Protein AF-A0A0G4MFS7-F1 (afdb_monomer_lite)

Organism: Verticillium longisporum (NCBI:txid100787)

pLDDT: mean 96.72, std 3.42, range [65.0, 98.75]

I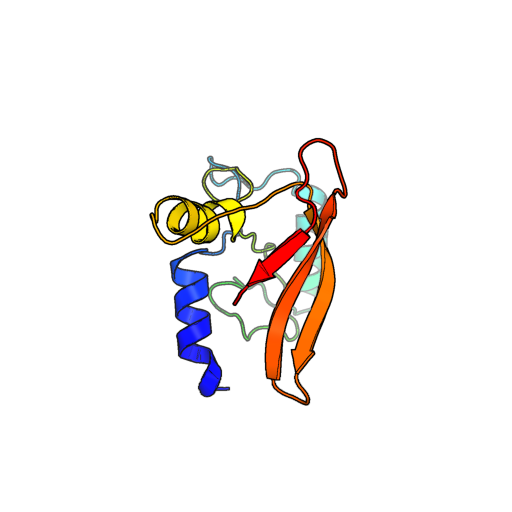nterPro domains:
  IPR000172 Glucose-methanol-choline oxidoreductase, N-terminal [PF00732] (31-114)
  IPR036188 FAD/NAD(P)-binding domain superfamily [G3DSA:3.50.50.60] (2-114)
  IPR036188 FAD/NAD(P)-binding domain superfamily [SSF51905] (31-119)
  IPR053208 GMC Oxidoreductase Cellobiose Dehydrogenase [PTHR47190] (2-125)

Foldseek 3Di:
DVVCPVVVVVQCVQQPWDLQQELVSDDPPCPVVVVVVVVLVVVVAAEDDCSVVVPPPPSYDYRDIASHDNNDRHHCVNTVVVVQVPDPPHDDFPQKDFPDFDDDPPGTFWTAIDGNDPRGDGDTGGD

Radius of gyration: 21.9 Å; chains: 1; bounding box: 48×38×53 Å

Secondary structure (DSSP, 8-state):
-GGGHHHHHHHHHHS--BS--STTS---S-HHHHHHHHHHHHTTPEE--TTT-TT--SSEE-PPPB--BTTB--STIIIIIHHHHT-TT-----SEEEEEEEEETTEEEEEEEEESSTT---EEEE-

Structure (mmCIF, N/CA/C/O backbone):
data_AF-A0A0G4MFS7-F1
#
_entry.id   AF-A0A0G4MFS7-F1
#
loop_
_atom_site.group_PDB
_atom_site.id
_atom_site.type_symbol
_atom_site.label_atom_id
_atom_site.label_alt_id
_atom_site.label_comp_id
_atom_site.label_asym_id
_atom_site.label_entity_id
_atom_site.label_seq_id
_atom_site.pdbx_PDB_ins_code
_atom_site.Cartn_x
_atom_site.Cartn_y
_atom_site.Cartn_z
_atom_site.occupancy
_atom_site.B_iso_or_equiv
_atom_site.auth_seq_id
_atom_site.auth_comp_id
_atom_site.auth_asym_id
_atom_site.auth_atom_id
_atom_site.pdbx_PDB_model_num
ATOM 1 N N . ALA A 1 1 ? 1.406 -22.321 -3.375 1.00 65.00 1 ALA A N 1
ATOM 2 C CA . ALA A 1 1 ? 1.243 -20.905 -3.793 1.00 65.00 1 ALA A CA 1
ATOM 3 C C . ALA A 1 1 ? -0.165 -20.594 -4.324 1.00 65.00 1 ALA A C 1
ATOM 5 O O . ALA A 1 1 ? -0.511 -19.423 -4.426 1.00 65.00 1 ALA A O 1
ATOM 6 N N . SER A 1 2 ? -0.993 -21.603 -4.630 1.00 87.06 2 SER A N 1
ATOM 7 C CA . SER A 1 2 ? -2.404 -21.449 -5.026 1.00 87.06 2 SER A CA 1
ATOM 8 C C . SER A 1 2 ? -3.275 -20.797 -3.952 1.00 87.06 2 SER A C 1
ATOM 10 O O . SER A 1 2 ? -4.209 -20.072 -4.282 1.00 87.06 2 SER A O 1
ATOM 12 N N . ASP A 1 3 ? -2.942 -21.005 -2.679 1.00 95.81 3 ASP A N 1
ATOM 13 C CA . ASP A 1 3 ? -3.777 -20.620 -1.533 1.00 95.81 3 ASP A CA 1
ATOM 14 C C . ASP A 1 3 ? -4.036 -19.107 -1.468 1.00 95.81 3 ASP A C 1
ATOM 16 O O . ASP A 1 3 ? -5.099 -18.658 -1.045 1.00 95.81 3 ASP A O 1
ATOM 20 N N . VAL A 1 4 ? -3.084 -18.303 -1.954 1.00 96.00 4 VAL A N 1
ATOM 21 C CA . VAL A 1 4 ? -3.156 -16.833 -1.939 1.00 96.00 4 VAL A CA 1
ATOM 22 C C . VAL A 1 4 ? -3.506 -16.219 -3.296 1.00 96.00 4 VAL A C 1
ATOM 24 O O . VAL A 1 4 ? -3.684 -15.004 -3.381 1.00 96.00 4 VAL A O 1
ATOM 27 N N . ALA A 1 5 ? -3.660 -17.021 -4.355 1.00 94.81 5 ALA A N 1
ATOM 28 C CA . ALA A 1 5 ? -3.871 -16.514 -5.714 1.00 94.81 5 ALA A CA 1
ATOM 29 C C . ALA A 1 5 ? -5.143 -15.654 -5.822 1.00 94.81 5 ALA A C 1
ATOM 31 O O . ALA A 1 5 ? -5.127 -14.555 -6.379 1.00 94.81 5 ALA A O 1
ATOM 32 N N . ALA A 1 6 ? -6.238 -16.099 -5.199 1.00 96.69 6 ALA A N 1
ATOM 33 C CA . ALA A 1 6 ? -7.484 -15.338 -5.171 1.00 96.69 6 ALA A CA 1
ATOM 34 C C . ALA A 1 6 ? -7.349 -14.014 -4.394 1.00 96.69 6 ALA A C 1
ATOM 36 O O . ALA A 1 6 ? -7.955 -13.008 -4.766 1.00 96.69 6 ALA A O 1
ATOM 37 N N . ALA A 1 7 ? -6.556 -13.990 -3.318 1.00 97.44 7 ALA A N 1
ATOM 38 C CA . ALA A 1 7 ? -6.287 -12.766 -2.564 1.00 97.44 7 ALA A CA 1
ATOM 39 C C . ALA A 1 7 ? -5.437 -11.782 -3.377 1.00 97.44 7 ALA A C 1
ATOM 41 O O . ALA A 1 7 ? -5.763 -10.596 -3.426 1.00 97.44 7 ALA A O 1
ATOM 42 N N . GLN A 1 8 ? -4.419 -12.285 -4.078 1.00 95.94 8 GLN A N 1
ATOM 43 C CA . GLN A 1 8 ? -3.581 -11.503 -4.981 1.00 95.94 8 GLN A CA 1
ATOM 44 C C . GLN A 1 8 ? -4.420 -10.817 -6.068 1.00 95.94 8 GLN A C 1
ATOM 46 O O . GLN A 1 8 ? -4.294 -9.608 -6.268 1.00 95.94 8 GLN A O 1
ATOM 51 N N . GLN A 1 9 ? -5.337 -11.552 -6.706 1.00 96.12 9 GLN A N 1
ATOM 52 C CA . GLN A 1 9 ? -6.228 -10.979 -7.717 1.00 96.12 9 GLN A CA 1
ATOM 53 C C . GLN A 1 9 ? -7.088 -9.845 -7.145 1.00 96.12 9 GLN A C 1
ATOM 55 O O . GLN A 1 9 ? -7.214 -8.791 -7.763 1.00 96.12 9 GLN A O 1
ATOM 60 N N . ARG A 1 10 ? -7.660 -10.019 -5.944 1.00 98.19 10 ARG A N 1
ATOM 61 C CA . ARG A 1 10 ? -8.476 -8.971 -5.305 1.00 98.19 10 ARG A CA 1
ATOM 62 C C . ARG A 1 10 ? -7.681 -7.696 -5.031 1.00 98.19 10 ARG A C 1
ATOM 64 O O . ARG A 1 10 ? -8.233 -6.612 -5.206 1.00 98.19 10 ARG A O 1
ATOM 71 N N . VAL A 1 11 ? -6.417 -7.813 -4.618 1.00 97.69 11 VAL A N 1
ATOM 72 C CA . VAL A 1 11 ? -5.548 -6.650 -4.380 1.00 97.69 11 VAL A CA 1
ATOM 73 C C . VAL A 1 11 ? -5.266 -5.914 -5.684 1.00 97.69 11 VAL A C 1
ATOM 75 O O . VAL A 1 11 ? -5.515 -4.713 -5.748 1.00 97.69 11 VAL A O 1
ATOM 78 N N . PHE A 1 12 ? -4.833 -6.609 -6.737 1.00 96.69 12 PHE A N 1
ATOM 79 C CA . PHE A 1 12 ? -4.495 -5.955 -8.007 1.00 96.69 12 PHE A CA 1
ATOM 80 C C . PHE A 1 12 ? -5.715 -5.457 -8.792 1.00 96.69 12 PHE A C 1
ATOM 82 O O . PHE A 1 12 ? -5.595 -4.497 -9.545 1.00 96.69 12 PHE A O 1
ATOM 89 N N . ASN A 1 13 ? -6.905 -6.016 -8.550 1.00 97.62 13 ASN A N 1
ATOM 90 C CA . ASN A 1 13 ? -8.159 -5.441 -9.046 1.00 97.62 13 ASN A CA 1
ATOM 91 C C . ASN A 1 13 ? -8.481 -4.091 -8.387 1.00 97.62 13 ASN A C 1
ATOM 93 O O . ASN A 1 13 ? -9.076 -3.221 -9.014 1.00 97.62 13 ASN A O 1
ATOM 97 N N . ARG A 1 14 ? -8.139 -3.921 -7.103 1.00 98.25 14 ARG A N 1
ATOM 98 C CA . ARG A 1 14 ? -8.385 -2.673 -6.362 1.00 98.25 14 ARG A CA 1
ATOM 99 C C . ARG A 1 14 ? -7.279 -1.650 -6.575 1.00 98.25 14 ARG A C 1
ATOM 101 O O . ARG A 1 14 ? -7.559 -0.458 -6.584 1.00 98.25 14 ARG A O 1
ATOM 108 N N . ILE A 1 15 ? -6.044 -2.121 -6.694 1.00 98.38 15 ILE A N 1
ATOM 109 C CA . ILE A 1 15 ? -4.825 -1.324 -6.791 1.00 98.38 15 ILE A CA 1
ATOM 110 C C . ILE A 1 15 ? -4.018 -1.871 -7.981 1.00 98.38 15 ILE A C 1
ATOM 112 O O . ILE A 1 15 ? -3.072 -2.639 -7.779 1.00 98.38 15 ILE A O 1
ATOM 116 N N . PRO A 1 16 ? -4.399 -1.537 -9.226 1.00 96.88 16 PRO A N 1
ATOM 117 C CA . PRO A 1 16 ? -3.598 -1.900 -10.385 1.00 96.88 16 PRO A CA 1
ATOM 118 C C . PRO A 1 16 ? -2.244 -1.186 -10.318 1.00 96.88 16 PRO A C 1
ATOM 120 O O . PRO A 1 16 ? -2.160 -0.007 -9.972 1.00 96.88 16 PRO A O 1
ATOM 123 N N . GLY A 1 17 ? -1.169 -1.909 -10.629 1.00 96.50 17 GLY A N 1
ATOM 124 C CA . GLY A 1 17 ? 0.164 -1.321 -10.715 1.00 96.50 17 GLY A CA 1
ATOM 125 C C . GLY A 1 17 ? 0.320 -0.464 -11.973 1.00 96.50 17 GLY A C 1
ATOM 126 O O . GLY A 1 17 ? -0.231 -0.783 -13.023 1.00 96.50 17 GLY A O 1
ATOM 127 N N . THR A 1 18 ? 1.127 0.592 -11.892 1.00 96.56 18 THR A N 1
ATOM 128 C CA . THR A 1 18 ? 1.542 1.393 -13.053 1.00 96.56 18 THR A CA 1
ATOM 129 C C . THR A 1 18 ? 3.043 1.637 -13.037 1.00 96.56 18 THR A C 1
ATOM 131 O O . THR A 1 18 ? 3.623 1.947 -12.001 1.00 96.56 18 THR A O 1
ATOM 134 N N . THR A 1 19 ? 3.690 1.524 -14.190 1.00 95.69 19 THR A N 1
ATOM 135 C CA . THR A 1 19 ? 5.084 1.955 -14.391 1.00 95.69 19 THR A CA 1
ATOM 136 C C . THR A 1 19 ? 5.184 3.387 -14.921 1.00 95.69 19 THR A C 1
ATOM 138 O O . THR A 1 19 ? 6.276 3.935 -15.053 1.00 95.69 19 THR A O 1
ATOM 141 N N . ARG A 1 20 ? 4.035 4.003 -15.219 1.00 95.56 20 ARG A N 1
ATOM 142 C CA . ARG A 1 20 ? 3.885 5.354 -15.767 1.00 95.56 20 ARG A CA 1
ATOM 143 C C . ARG A 1 20 ? 2.932 6.130 -14.862 1.00 95.56 20 ARG A C 1
ATOM 145 O O . ARG A 1 20 ? 1.755 6.269 -15.182 1.00 95.56 20 ARG A O 1
ATOM 152 N N . PRO A 1 21 ? 3.403 6.558 -13.680 1.00 96.00 21 PRO A N 1
ATOM 153 C CA . PRO A 1 21 ? 2.540 7.217 -12.708 1.00 96.00 21 PRO A CA 1
ATOM 154 C C . PRO A 1 21 ? 2.094 8.618 -13.134 1.00 96.00 21 PRO A C 1
ATOM 156 O O . PRO A 1 21 ? 1.067 9.091 -12.654 1.00 96.00 21 PRO A O 1
ATOM 159 N N . SER A 1 22 ? 2.859 9.285 -14.003 1.00 96.06 22 SER A N 1
ATOM 160 C CA . SER A 1 22 ? 2.485 10.594 -14.535 1.00 96.06 22 SER A CA 1
ATOM 161 C C . SER A 1 22 ? 1.206 10.497 -15.365 1.00 96.06 22 SER A C 1
ATOM 163 O O . SER A 1 22 ? 1.022 9.549 -16.131 1.00 96.06 22 SER A O 1
ATOM 165 N N . ARG A 1 23 ? 0.327 11.498 -15.242 1.00 95.88 23 ARG A N 1
ATOM 166 C CA . ARG A 1 23 ? -0.964 11.534 -15.952 1.00 95.88 23 ARG A CA 1
ATOM 167 C C . ARG A 1 23 ? -0.818 11.623 -17.471 1.00 95.88 23 ARG A C 1
ATOM 169 O O . ARG A 1 23 ? -1.724 11.203 -18.179 1.00 95.88 23 ARG A O 1
ATOM 176 N N . ASP A 1 24 ? 0.301 12.153 -17.955 1.00 95.06 24 ASP A N 1
ATOM 177 C CA . ASP A 1 24 ? 0.642 12.216 -19.381 1.00 95.06 24 ASP A CA 1
ATOM 178 C C . ASP A 1 24 ? 1.246 10.902 -19.920 1.00 95.06 24 ASP A C 1
ATOM 180 O O . ASP A 1 24 ? 1.536 10.791 -21.109 1.00 95.06 24 ASP A O 1
ATOM 184 N N . GLY A 1 25 ? 1.453 9.894 -19.063 1.00 93.44 25 GLY A N 1
ATOM 185 C CA . GLY A 1 25 ? 2.073 8.618 -19.426 1.00 93.44 25 GLY A CA 1
ATOM 186 C C . GLY A 1 25 ? 3.590 8.689 -19.660 1.00 93.44 25 GLY A C 1
ATOM 187 O O . GLY A 1 25 ? 4.215 7.668 -19.986 1.00 93.44 25 GLY A O 1
ATOM 188 N N . VAL A 1 26 ? 4.205 9.859 -19.480 1.00 93.88 26 VAL A N 1
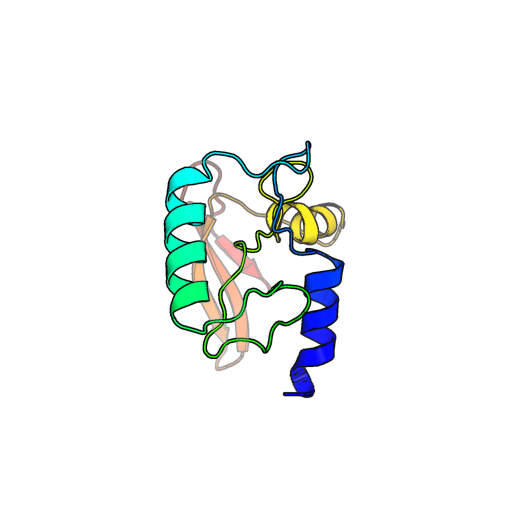ATOM 189 C CA . VAL A 1 26 ? 5.637 10.082 -19.679 1.00 93.88 26 VAL A CA 1
ATOM 190 C C . VAL A 1 26 ? 6.405 9.714 -18.411 1.00 93.88 26 VAL A C 1
ATOM 192 O O . VAL A 1 26 ? 5.968 9.929 -17.282 1.00 93.88 26 VAL A O 1
ATOM 195 N N . ILE A 1 27 ? 7.580 9.121 -18.606 1.00 92.50 27 ILE A N 1
ATOM 196 C CA . ILE A 1 27 ? 8.533 8.865 -17.527 1.00 92.50 27 ILE A CA 1
ATOM 197 C C . ILE A 1 27 ? 9.594 9.958 -17.619 1.00 92.50 27 ILE A C 1
ATOM 199 O O . ILE A 1 27 ? 10.317 10.030 -18.614 1.00 92.50 27 ILE A O 1
ATOM 203 N N . SER A 1 28 ? 9.659 10.808 -16.599 1.00 92.19 28 SER A N 1
ATOM 204 C CA . SER A 1 28 ? 10.603 11.927 -16.505 1.00 92.19 28 SER A CA 1
ATOM 205 C C . SER A 1 28 ? 11.929 11.502 -15.866 1.00 92.19 28 SER A C 1
ATOM 207 O O . SER A 1 28 ? 12.016 10.443 -15.249 1.00 92.19 28 SER A O 1
ATOM 209 N N . LEU A 1 29 ? 12.965 12.343 -16.001 1.00 92.31 29 LEU A N 1
ATOM 210 C CA . LEU A 1 29 ? 14.287 12.156 -15.371 1.00 92.31 29 LEU A CA 1
ATOM 211 C C . LEU A 1 29 ? 14.941 10.794 -15.680 1.00 92.31 29 LEU A C 1
ATOM 213 O O . LEU A 1 29 ? 15.521 10.137 -14.818 1.00 92.31 29 LEU A O 1
ATOM 217 N N . ARG A 1 30 ? 14.861 10.370 -16.943 1.00 92.00 30 ARG A N 1
ATOM 218 C CA . ARG A 1 30 ? 15.270 9.027 -17.375 1.00 92.00 30 ARG A CA 1
ATOM 219 C C . ARG A 1 30 ? 16.765 8.812 -17.578 1.00 92.00 30 ARG A C 1
ATOM 221 O O . ARG A 1 30 ? 17.175 7.661 -17.638 1.00 92.00 30 ARG A O 1
ATOM 228 N N . ALA A 1 31 ? 17.577 9.863 -17.670 1.00 93.38 31 ALA A N 1
ATOM 229 C CA . ALA A 1 31 ? 18.968 9.749 -18.121 1.00 93.38 31 ALA A CA 1
ATOM 230 C C . ALA A 1 31 ? 19.778 8.684 -17.354 1.00 93.38 31 ALA A C 1
ATOM 232 O O . ALA A 1 31 ? 20.385 7.809 -17.966 1.00 93.38 31 ALA A O 1
ATOM 233 N N . GLY A 1 32 ? 19.725 8.692 -16.017 1.00 92.75 32 GLY A N 1
ATOM 234 C CA . GLY A 1 32 ? 20.418 7.683 -15.205 1.00 92.75 32 GLY A CA 1
ATOM 235 C C . GLY A 1 32 ? 19.851 6.271 -15.383 1.00 92.75 32 GLY A C 1
ATOM 236 O O . GLY A 1 32 ? 20.594 5.292 -15.421 1.00 92.75 32 GLY A O 1
ATOM 237 N N . MET A 1 33 ? 18.533 6.161 -15.552 1.00 92.06 33 MET A N 1
ATOM 238 C CA . MET A 1 33 ? 17.872 4.887 -15.808 1.00 92.06 33 MET A CA 1
ATOM 239 C C . MET A 1 33 ? 18.261 4.309 -17.169 1.00 92.06 33 MET A C 1
ATOM 241 O O . MET A 1 33 ? 18.522 3.113 -17.263 1.00 92.06 33 MET A O 1
ATOM 245 N N . ASP A 1 34 ? 18.317 5.134 -18.210 1.00 95.00 34 ASP A N 1
ATOM 246 C CA . ASP A 1 34 ? 18.651 4.688 -19.559 1.00 95.00 34 ASP A CA 1
ATOM 247 C C . ASP A 1 34 ? 20.097 4.158 -19.621 1.00 95.00 34 ASP A C 1
ATOM 249 O O . ASP A 1 34 ? 20.333 3.107 -20.217 1.00 95.00 34 ASP A O 1
ATOM 253 N N . VAL A 1 35 ? 21.044 4.788 -18.908 1.00 97.12 35 VAL A N 1
ATOM 254 C CA . VAL A 1 35 ? 22.426 4.279 -18.765 1.00 97.12 35 VAL A CA 1
ATOM 255 C C . VAL A 1 35 ? 22.446 2.876 -18.150 1.00 97.12 35 VAL A C 1
ATOM 257 O O . VAL A 1 35 ? 23.058 1.962 -18.707 1.00 97.12 35 VAL A O 1
ATOM 260 N N . LEU A 1 36 ? 21.746 2.678 -17.029 1.00 97.00 36 LEU A N 1
ATOM 261 C CA . LEU A 1 36 ? 21.699 1.378 -16.351 1.00 97.00 36 LEU A CA 1
ATOM 262 C C . LEU A 1 36 ? 21.002 0.308 -17.197 1.00 97.00 36 LEU A C 1
ATOM 264 O O . LEU A 1 36 ? 21.488 -0.819 -17.282 1.00 97.00 36 LEU A O 1
ATOM 268 N N . ARG A 1 37 ? 19.884 0.651 -17.847 1.00 96.69 37 ARG A N 1
ATOM 269 C CA . ARG A 1 37 ? 19.148 -0.270 -18.728 1.00 96.69 37 ARG A CA 1
ATOM 270 C C . ARG A 1 37 ? 20.022 -0.746 -19.882 1.00 96.69 37 ARG A C 1
ATOM 272 O O . ARG A 1 37 ? 20.058 -1.945 -20.143 1.00 96.69 37 ARG A O 1
ATOM 279 N N . ASN A 1 38 ? 20.759 0.161 -20.521 1.00 97.19 38 ASN A N 1
ATOM 280 C CA . ASN A 1 38 ? 21.660 -0.186 -21.618 1.00 97.19 38 ASN A CA 1
ATOM 281 C C . ASN A 1 38 ? 22.782 -1.124 -21.153 1.00 97.19 38 ASN A C 1
ATOM 283 O O . ASN A 1 38 ? 23.038 -2.136 -21.802 1.00 97.19 38 ASN A O 1
ATOM 287 N N . GLY A 1 39 ? 23.407 -0.835 -20.006 1.00 98.31 39 GLY A N 1
ATOM 288 C CA . GLY A 1 39 ? 24.448 -1.696 -19.437 1.00 98.31 39 GLY A CA 1
ATOM 289 C C . GLY A 1 39 ? 23.938 -3.097 -19.083 1.00 98.31 39 GLY A C 1
ATOM 290 O O . GLY A 1 39 ? 24.570 -4.094 -19.427 1.00 98.31 39 GLY A O 1
ATOM 291 N N . LEU A 1 40 ? 22.764 -3.192 -18.450 1.00 98.38 40 LEU A N 1
ATOM 292 C CA . LEU A 1 40 ? 22.146 -4.473 -18.090 1.00 98.38 40 LEU A CA 1
ATOM 293 C C . LEU A 1 40 ? 21.747 -5.285 -19.326 1.00 98.38 40 LEU A C 1
ATOM 295 O O . LEU A 1 40 ? 22.006 -6.488 -19.373 1.00 98.38 40 LEU A O 1
ATOM 299 N N . ALA A 1 41 ? 21.171 -4.635 -20.339 1.00 98.06 41 ALA A N 1
ATOM 300 C CA . ALA A 1 41 ? 20.848 -5.277 -21.608 1.00 98.06 41 ALA A CA 1
ATOM 301 C C . ALA A 1 41 ? 22.107 -5.821 -22.303 1.00 98.06 41 ALA A C 1
ATOM 303 O O . ALA A 1 41 ? 22.126 -6.982 -22.710 1.00 98.06 41 ALA A O 1
ATOM 304 N N . ALA A 1 42 ? 23.184 -5.029 -22.365 1.00 98.44 42 ALA A N 1
ATOM 305 C CA . ALA A 1 42 ? 24.468 -5.459 -22.923 1.00 98.44 42 ALA A CA 1
ATOM 306 C C . ALA A 1 42 ? 25.088 -6.638 -22.146 1.00 98.44 42 ALA A C 1
ATOM 308 O O . ALA A 1 42 ? 25.729 -7.502 -22.737 1.00 98.44 42 ALA A O 1
ATOM 309 N N . ALA A 1 43 ? 24.846 -6.718 -20.834 1.00 98.38 43 ALA A N 1
ATOM 310 C CA . ALA A 1 43 ? 25.251 -7.838 -19.983 1.00 98.38 43 ALA A CA 1
ATOM 311 C C . ALA A 1 43 ? 24.310 -9.064 -20.061 1.00 98.38 43 ALA A C 1
ATOM 313 O O . ALA A 1 43 ? 24.454 -10.006 -19.276 1.00 98.38 43 ALA A O 1
ATOM 314 N N . GLY A 1 44 ? 23.328 -9.065 -20.969 1.00 98.25 44 GLY A N 1
ATOM 315 C CA . GLY A 1 44 ? 22.417 -10.188 -21.204 1.00 98.25 44 GLY A CA 1
ATOM 316 C C . GLY A 1 44 ? 21.239 -10.287 -20.229 1.00 98.25 44 GLY A C 1
ATOM 317 O O . GLY A 1 44 ? 20.631 -11.352 -20.115 1.00 98.25 44 GLY A O 1
ATOM 318 N N . TRP A 1 45 ? 20.909 -9.216 -19.502 1.00 98.62 45 TRP A N 1
ATOM 319 C CA . TRP A 1 45 ? 19.680 -9.151 -18.707 1.00 98.62 45 TRP A CA 1
ATOM 320 C C . TRP A 1 45 ? 18.487 -8.794 -19.596 1.00 98.62 45 TRP A C 1
ATOM 322 O O . TRP A 1 45 ? 18.625 -8.090 -20.595 1.00 98.62 45 TRP A O 1
ATOM 332 N N . ARG A 1 46 ? 17.292 -9.249 -19.213 1.00 98.19 46 ARG A N 1
ATOM 333 C CA . ARG A 1 46 ? 16.065 -9.047 -19.992 1.00 98.19 46 ARG A CA 1
ATOM 334 C C . ARG A 1 46 ? 15.193 -7.932 -19.418 1.00 98.19 46 ARG A C 1
ATOM 336 O O . ARG A 1 46 ? 14.852 -7.953 -18.238 1.00 98.19 46 ARG A O 1
ATOM 343 N N . ASP A 1 47 ? 14.763 -7.017 -20.274 1.00 97.25 47 ASP A N 1
ATOM 344 C CA . ASP A 1 47 ? 13.737 -6.025 -19.949 1.00 97.25 47 ASP A CA 1
ATOM 345 C C . ASP A 1 47 ? 12.359 -6.694 -19.781 1.00 97.25 47 ASP A C 1
ATOM 347 O O . ASP A 1 47 ? 11.984 -7.566 -20.569 1.00 97.25 47 ASP A O 1
ATOM 351 N N . THR A 1 48 ? 11.599 -6.334 -18.749 1.00 97.44 48 THR A N 1
ATOM 352 C CA . THR A 1 48 ? 10.285 -6.921 -18.472 1.00 97.44 48 THR A CA 1
ATOM 353 C C . THR A 1 48 ? 9.343 -5.943 -17.775 1.00 97.44 48 THR A C 1
ATOM 355 O O . THR A 1 48 ? 9.750 -5.094 -16.982 1.00 97.44 48 THR A O 1
ATOM 358 N N . ASP A 1 49 ? 8.047 -6.102 -18.041 1.00 96.56 49 ASP A N 1
ATOM 359 C CA . ASP A 1 49 ? 6.996 -5.526 -17.210 1.00 96.56 49 ASP A CA 1
ATOM 360 C C . ASP A 1 49 ? 6.729 -6.454 -16.020 1.00 96.56 49 ASP A C 1
ATOM 362 O O . ASP A 1 49 ? 6.207 -7.563 -16.179 1.00 96.56 49 ASP A O 1
ATOM 366 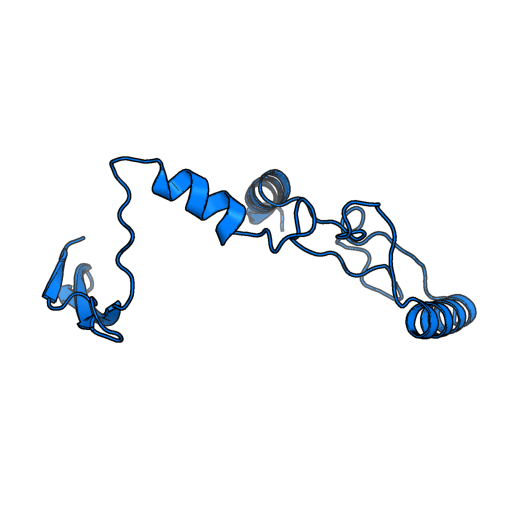N N . PHE A 1 50 ? 7.079 -5.991 -14.821 1.00 96.44 50 PHE A N 1
ATOM 367 C CA . PHE A 1 50 ? 6.910 -6.746 -13.584 1.00 96.44 50 PHE A CA 1
ATOM 368 C C . PHE A 1 50 ? 5.456 -6.870 -13.115 1.00 96.44 50 PHE A C 1
ATOM 370 O O . PHE A 1 50 ? 5.187 -7.755 -12.303 1.00 96.44 50 PHE A O 1
ATOM 377 N N . ASN A 1 51 ? 4.532 -6.039 -13.612 1.00 95.12 51 ASN A N 1
ATOM 378 C CA . ASN A 1 51 ? 3.103 -6.216 -13.344 1.00 95.12 51 ASN A CA 1
ATOM 379 C C . ASN A 1 51 ? 2.546 -7.387 -14.164 1.00 95.12 51 ASN A C 1
ATOM 381 O O . ASN A 1 51 ? 1.786 -8.197 -13.640 1.00 95.12 51 ASN A O 1
ATOM 385 N N . ALA A 1 52 ? 2.968 -7.511 -15.425 1.00 96.31 52 ALA A N 1
ATOM 386 C CA . ALA A 1 52 ? 2.566 -8.612 -16.300 1.00 96.31 52 ALA A CA 1
ATOM 387 C C . ALA A 1 52 ? 3.324 -9.920 -16.002 1.00 96.31 52 ALA A C 1
ATOM 389 O O . ALA A 1 52 ? 2.769 -11.008 -16.130 1.00 96.31 52 ALA A O 1
ATOM 390 N N . ASN A 1 53 ? 4.590 -9.824 -15.580 1.00 96.81 53 ASN A N 1
ATOM 391 C CA . ASN A 1 53 ? 5.477 -10.967 -15.348 1.00 96.81 53 ASN A CA 1
ATOM 392 C C . ASN A 1 53 ? 6.003 -10.980 -13.901 1.00 96.81 53 ASN A C 1
ATOM 394 O O . ASN A 1 53 ? 7.212 -10.855 -13.671 1.00 96.81 53 ASN A O 1
ATOM 398 N N . PRO A 1 54 ? 5.136 -11.158 -12.888 1.00 94.44 54 PRO A N 1
ATOM 399 C CA . PRO A 1 54 ? 5.533 -11.053 -11.484 1.00 94.44 54 PRO A CA 1
ATOM 400 C C . PRO A 1 54 ? 6.597 -12.082 -11.074 1.00 94.44 54 PRO A C 1
ATOM 402 O O . PRO A 1 54 ? 7.394 -11.803 -10.181 1.00 94.44 54 PRO A O 1
ATOM 405 N N . ASN A 1 55 ? 6.691 -13.221 -11.764 1.00 96.00 55 ASN A N 1
ATOM 406 C CA . ASN A 1 55 ? 7.684 -14.263 -11.475 1.00 96.00 55 ASN A CA 1
ATOM 407 C C . ASN A 1 55 ? 8.998 -14.106 -12.257 1.00 96.00 55 ASN A C 1
ATOM 409 O O . ASN A 1 55 ? 9.968 -14.814 -11.986 1.00 96.00 55 ASN A O 1
ATOM 413 N N . ALA A 1 56 ? 9.073 -13.172 -13.209 1.00 97.62 56 ALA A N 1
ATOM 414 C CA . ALA A 1 56 ? 10.311 -12.852 -13.906 1.00 97.62 56 ALA A CA 1
ATOM 415 C C . ALA A 1 56 ? 11.201 -12.017 -12.971 1.00 97.62 56 ALA A C 1
ATOM 417 O O . ALA A 1 56 ? 11.120 -10.794 -12.952 1.00 97.62 56 ALA A O 1
ATOM 418 N N . LYS A 1 57 ? 11.968 -12.697 -12.111 1.00 97.38 57 LYS A N 1
ATOM 419 C CA . LYS A 1 57 ? 12.826 -12.076 -11.083 1.00 97.38 57 LYS A CA 1
ATOM 420 C C . LYS A 1 57 ? 14.306 -12.443 -11.202 1.00 97.38 57 LYS A C 1
ATOM 422 O O . LYS A 1 57 ? 15.129 -11.898 -10.477 1.00 97.38 57 LYS A O 1
ATOM 427 N N . ASN A 1 58 ? 14.651 -13.342 -12.119 1.00 98.31 58 ASN A N 1
ATOM 428 C CA . ASN A 1 58 ? 16.029 -13.729 -12.394 1.00 98.31 58 ASN A CA 1
ATOM 429 C C . ASN A 1 58 ? 16.545 -13.004 -13.643 1.00 98.31 58 ASN A C 1
ATOM 431 O O . ASN A 1 58 ? 15.919 -13.113 -14.697 1.00 98.31 58 ASN A O 1
ATOM 435 N N . ARG A 1 59 ? 17.683 -12.304 -13.528 1.00 98.00 59 ARG A N 1
ATOM 436 C CA . ARG A 1 59 ? 18.339 -11.544 -14.614 1.00 98.00 59 ARG A CA 1
ATOM 437 C C . ARG A 1 59 ? 17.374 -10.694 -15.447 1.00 98.00 59 ARG A C 1
ATOM 439 O O . ARG A 1 59 ? 17.411 -10.682 -16.677 1.00 98.00 59 ARG A O 1
ATOM 446 N N . THR A 1 60 ? 16.498 -9.975 -14.757 1.00 98.50 60 THR A N 1
ATOM 447 C CA . THR A 1 60 ? 15.498 -9.100 -15.369 1.00 98.50 60 THR A CA 1
ATOM 448 C C . THR A 1 60 ? 15.565 -7.702 -14.789 1.00 98.50 60 THR A C 1
ATOM 450 O O . THR A 1 60 ? 15.770 -7.542 -13.587 1.00 98.50 60 THR A O 1
ATOM 453 N N . PHE A 1 61 ? 15.326 -6.703 -15.626 1.00 97.88 61 PHE A N 1
ATOM 454 C CA . PHE A 1 61 ? 15.138 -5.313 -15.221 1.00 97.88 61 PHE A CA 1
ATOM 455 C C . PHE A 1 61 ? 13.854 -4.770 -15.849 1.00 97.88 61 PHE A C 1
ATOM 457 O O . PHE A 1 61 ? 13.282 -5.394 -16.732 1.00 97.88 61 PHE A O 1
ATOM 464 N N . GLY A 1 62 ? 13.378 -3.623 -15.384 1.00 95.56 62 GLY A N 1
ATOM 465 C CA . GLY A 1 62 ? 12.125 -3.048 -15.855 1.00 95.56 62 GLY A CA 1
ATOM 466 C C . GLY A 1 62 ? 11.885 -1.685 -15.232 1.00 95.56 62 GLY A C 1
ATOM 467 O O . GLY A 1 62 ? 12.689 -1.203 -14.434 1.00 95.56 62 GLY A O 1
ATOM 468 N N . TYR A 1 63 ? 10.787 -1.040 -15.612 1.00 95.56 63 TYR A N 1
ATOM 469 C CA . TYR A 1 63 ? 10.341 0.157 -14.904 1.00 95.56 63 TYR A CA 1
ATOM 470 C C . TYR A 1 63 ? 9.744 -0.216 -13.546 1.00 95.56 63 TYR A C 1
ATOM 472 O O . TYR A 1 63 ? 9.088 -1.250 -13.413 1.00 95.56 63 TYR A O 1
ATOM 480 N N . THR A 1 64 ? 9.968 0.631 -12.542 1.00 94.94 64 THR A N 1
ATOM 481 C CA . THR A 1 64 ? 9.419 0.442 -11.197 1.00 94.94 64 THR A CA 1
ATOM 482 C C . THR A 1 64 ? 7.890 0.496 -11.245 1.00 94.94 64 THR A C 1
ATOM 484 O O . THR A 1 64 ? 7.343 1.504 -11.695 1.00 94.94 64 THR A O 1
ATOM 487 N N . PRO A 1 65 ? 7.177 -0.548 -10.792 1.00 96.81 65 PRO A N 1
ATOM 488 C CA . PRO A 1 65 ? 5.736 -0.478 -10.618 1.00 96.81 65 PRO A CA 1
ATOM 489 C C . PRO A 1 65 ? 5.393 0.309 -9.345 1.00 96.81 65 PRO A C 1
ATOM 491 O O . PRO A 1 65 ? 5.965 0.088 -8.279 1.00 96.81 65 PRO A O 1
ATOM 494 N N . TYR A 1 66 ? 4.420 1.205 -9.453 1.00 98.00 66 TYR A N 1
ATOM 495 C CA . TYR A 1 66 ? 3.861 1.995 -8.362 1.00 98.00 66 TYR A CA 1
ATOM 496 C C . TYR A 1 66 ? 2.385 1.655 -8.163 1.00 98.00 66 TYR A C 1
ATOM 498 O O . TYR A 1 66 ? 1.684 1.296 -9.105 1.00 98.00 66 TYR A O 1
ATOM 506 N N . MET A 1 67 ? 1.890 1.860 -6.942 1.00 98.31 67 MET A N 1
ATOM 507 C CA . MET A 1 67 ? 0.461 1.781 -6.596 1.00 98.31 67 MET A CA 1
ATOM 508 C C . MET A 1 67 ? -0.306 3.086 -6.878 1.00 98.31 67 MET A C 1
ATOM 510 O O . MET A 1 67 ? -1.327 3.360 -6.246 1.00 98.31 67 MET A O 1
ATOM 514 N N . TYR A 1 68 ? 0.251 3.960 -7.716 1.00 98.25 68 TYR A N 1
ATOM 515 C CA . TYR A 1 68 ? -0.277 5.300 -7.961 1.00 98.25 68 TYR A CA 1
ATOM 516 C C . TYR A 1 68 ? -1.459 5.256 -8.921 1.00 98.25 68 TYR A C 1
ATOM 518 O O . TYR A 1 68 ? -1.551 4.377 -9.773 1.00 98.25 68 TYR A O 1
ATOM 526 N N . SER A 1 69 ? -2.349 6.230 -8.781 1.00 96.62 69 SER A N 1
ATOM 527 C CA . SER A 1 69 ? -3.508 6.398 -9.650 1.00 96.62 69 SER A CA 1
ATOM 528 C C . SER A 1 69 ? -3.685 7.882 -9.919 1.00 96.62 69 SER A C 1
ATOM 530 O O . SER A 1 69 ? -3.573 8.686 -8.999 1.00 96.62 69 SER A O 1
ATOM 532 N N . ASN A 1 70 ? -3.946 8.250 -11.174 1.00 95.25 70 ASN A N 1
ATOM 533 C CA . ASN A 1 70 ? -4.185 9.636 -11.590 1.00 95.25 70 ASN A CA 1
ATOM 534 C C . ASN A 1 70 ? -3.087 10.638 -11.173 1.00 95.25 70 ASN A C 1
ATOM 536 O O . ASN A 1 70 ? -3.387 11.795 -10.906 1.00 95.25 70 ASN A O 1
ATOM 540 N N . GLY A 1 71 ? -1.816 10.223 -11.136 1.00 96.19 71 GLY A N 1
ATOM 541 C CA . GLY A 1 71 ? -0.705 11.097 -10.729 1.00 96.19 71 GLY A CA 1
ATOM 542 C C . GLY A 1 71 ? -0.562 11.305 -9.221 1.00 96.19 71 GLY A C 1
ATOM 543 O O . GLY A 1 71 ? 0.331 12.034 -8.798 1.00 96.19 71 GLY A O 1
ATOM 544 N N . GLU A 1 72 ? -1.390 10.652 -8.408 1.00 97.44 72 GLU A N 1
ATOM 545 C CA . GLU A 1 72 ? -1.378 10.778 -6.954 1.00 97.44 72 GLU A CA 1
ATOM 546 C C . GLU A 1 72 ? -0.959 9.474 -6.269 1.00 97.44 72 GLU A C 1
ATOM 548 O O . GLU A 1 72 ? -0.985 8.376 -6.844 1.00 97.44 72 GLU A O 1
ATOM 553 N N . ARG A 1 73 ? -0.600 9.586 -4.985 1.00 97.69 73 ARG A N 1
ATOM 554 C CA . ARG A 1 73 ? -0.413 8.419 -4.125 1.00 97.69 73 ARG A CA 1
ATOM 555 C C . ARG A 1 73 ? -1.738 7.659 -4.027 1.00 97.69 73 ARG A C 1
ATOM 557 O O . ARG A 1 73 ? -2.648 8.076 -3.323 1.00 97.69 73 ARG A O 1
ATOM 564 N N . GLY A 1 74 ? -1.802 6.518 -4.704 1.00 97.31 74 GLY A N 1
ATOM 565 C CA . GLY A 1 74 ? -2.918 5.584 -4.609 1.00 97.31 74 GLY A CA 1
ATOM 566 C C . GLY A 1 74 ? -2.783 4.639 -3.411 1.00 97.31 74 GLY A C 1
ATOM 567 O O . GLY A 1 74 ? -2.500 5.048 -2.282 1.00 97.31 74 GLY A O 1
ATOM 568 N N . GLY A 1 75 ? -2.952 3.341 -3.659 1.00 97.88 75 GLY A N 1
ATOM 569 C CA . GLY A 1 75 ? -2.812 2.308 -2.633 1.00 97.88 75 GLY A CA 1
ATOM 570 C C . GLY A 1 75 ? -4.009 2.196 -1.679 1.00 97.88 75 GLY A C 1
ATOM 571 O O . GLY A 1 75 ? -5.100 2.682 -1.987 1.00 97.88 75 GLY A O 1
ATOM 572 N N . PRO A 1 76 ? -3.839 1.546 -0.511 1.00 98.38 76 PRO A N 1
ATOM 573 C CA . PRO A 1 76 ? -4.946 1.238 0.398 1.00 98.38 76 PRO A CA 1
ATOM 574 C C . PRO A 1 76 ? -5.713 2.461 0.914 1.00 98.38 76 PRO A C 1
ATOM 576 O O . PRO A 1 76 ? -6.929 2.383 1.080 1.00 98.38 76 PRO A O 1
ATOM 579 N N . MET A 1 77 ? -5.028 3.593 1.104 1.00 97.69 77 MET A N 1
ATOM 580 C CA . MET A 1 77 ? -5.646 4.849 1.550 1.00 97.69 77 MET A CA 1
ATOM 581 C C . MET A 1 77 ? -6.636 5.400 0.518 1.00 97.69 77 MET A C 1
ATOM 583 O O . MET A 1 77 ? -7.736 5.794 0.883 1.00 97.69 77 MET A O 1
ATOM 587 N N . ALA A 1 78 ? -6.280 5.357 -0.768 1.00 97.94 78 ALA A N 1
ATOM 588 C CA . ALA A 1 78 ? -7.121 5.843 -1.863 1.00 97.94 78 ALA A CA 1
ATOM 589 C C . ALA A 1 78 ? -8.143 4.803 -2.365 1.00 97.94 78 ALA A C 1
ATOM 591 O O . ALA A 1 78 ? -8.913 5.081 -3.279 1.00 97.94 78 ALA A O 1
ATOM 592 N N . THR A 1 79 ? -8.145 3.584 -1.808 1.00 98.56 79 THR A N 1
ATOM 593 C CA . THR A 1 79 ? -8.982 2.477 -2.298 1.00 98.56 79 THR A CA 1
ATOM 594 C C . THR A 1 79 ? -9.758 1.804 -1.169 1.00 98.56 79 THR A C 1
ATOM 596 O O . THR A 1 79 ? -10.959 2.034 -1.019 1.00 98.56 79 THR A O 1
ATOM 599 N N . TYR A 1 80 ? -9.111 0.945 -0.380 1.00 98.62 80 TYR A N 1
ATOM 600 C CA . TYR A 1 80 ? -9.745 0.182 0.694 1.00 98.62 80 TYR A CA 1
ATOM 601 C C . TYR A 1 80 ? -10.362 1.099 1.745 1.00 98.62 80 TYR A C 1
ATOM 603 O O . TYR A 1 80 ? -11.552 0.943 2.033 1.00 98.62 80 TYR A O 1
ATOM 611 N N . LEU A 1 81 ? -9.600 2.080 2.240 1.00 98.50 81 LEU A N 1
ATOM 612 C CA . LEU A 1 81 ? -10.082 3.020 3.248 1.00 98.50 81 LEU A CA 1
ATOM 613 C C . LEU A 1 81 ? -11.264 3.847 2.734 1.00 98.50 81 LEU A C 1
ATOM 615 O O . LEU A 1 81 ? -12.253 3.958 3.447 1.00 98.50 81 LEU A O 1
ATOM 619 N N . VAL A 1 82 ? -11.221 4.333 1.486 1.00 98.19 82 VAL A N 1
ATOM 620 C CA . VAL A 1 82 ? -12.341 5.075 0.869 1.00 98.19 82 VAL A CA 1
ATOM 621 C C . VAL A 1 82 ? -13.634 4.263 0.940 1.00 98.19 82 VAL A C 1
ATOM 623 O O . VAL A 1 82 ? -14.648 4.738 1.444 1.00 98.19 82 VAL A O 1
ATOM 626 N N . THR A 1 83 ? -13.595 2.998 0.508 1.00 98.56 83 THR A N 1
ATOM 627 C CA . THR A 1 83 ? -14.789 2.139 0.563 1.00 98.56 83 THR A CA 1
ATOM 628 C C . THR A 1 83 ? -15.184 1.740 1.984 1.00 98.56 83 THR A C 1
ATOM 630 O O . THR A 1 83 ? -16.358 1.489 2.227 1.00 98.56 83 THR A O 1
ATOM 633 N N . ALA A 1 84 ? -14.233 1.633 2.917 1.00 98.69 84 ALA A N 1
ATOM 634 C CA . ALA A 1 84 ? -14.514 1.361 4.326 1.00 98.69 84 ALA A CA 1
ATOM 635 C C . ALA A 1 84 ? -15.247 2.534 4.977 1.00 98.69 84 ALA A C 1
ATOM 637 O O . ALA A 1 84 ? -16.300 2.326 5.569 1.00 98.69 84 ALA A O 1
ATOM 638 N N . ASN A 1 85 ? -14.752 3.752 4.764 1.00 98.44 85 ASN A N 1
ATOM 639 C CA . ASN A 1 85 ? -15.286 4.982 5.336 1.00 98.44 85 ASN A CA 1
ATOM 640 C C . ASN A 1 85 ? -16.720 5.308 4.884 1.00 98.44 85 ASN A C 1
ATOM 642 O O . ASN A 1 85 ? -17.423 6.042 5.563 1.00 98.44 85 ASN A O 1
ATOM 646 N N . ALA A 1 86 ? -17.168 4.752 3.756 1.00 98.44 86 ALA A N 1
ATOM 647 C CA . ALA A 1 86 ? -18.541 4.908 3.279 1.00 98.44 86 ALA A CA 1
ATOM 648 C C . ALA A 1 86 ? -19.567 4.019 4.013 1.00 98.44 86 ALA A C 1
ATOM 650 O O . ALA A 1 86 ? -20.767 4.158 3.783 1.00 98.44 86 ALA A O 1
ATOM 651 N N . ARG A 1 87 ? -19.130 3.066 4.849 1.00 98.69 87 ARG A N 1
ATOM 652 C CA . ARG A 1 87 ? -20.029 2.114 5.517 1.00 98.69 87 ARG A CA 1
ATOM 653 C C . ARG A 1 87 ? -20.441 2.614 6.899 1.00 98.69 87 ARG A C 1
ATOM 655 O O . ARG A 1 87 ? -19.591 3.001 7.692 1.00 98.69 87 ARG A O 1
ATOM 662 N N . SER A 1 88 ? -21.727 2.497 7.233 1.00 98.44 88 SER A N 1
ATOM 663 C CA . SER A 1 88 ? -22.265 2.881 8.550 1.00 98.44 88 SER A CA 1
ATOM 664 C C . SER A 1 88 ? -21.749 2.023 9.710 1.00 98.44 88 SER A C 1
ATOM 666 O O . SER A 1 88 ? -21.774 2.457 10.857 1.00 98.44 88 SER A O 1
ATOM 668 N N . ASN A 1 89 ? -21.266 0.813 9.420 1.00 97.94 89 ASN A N 1
ATOM 669 C CA . ASN A 1 89 ? -20.695 -0.108 10.399 1.00 97.94 89 ASN A CA 1
ATOM 670 C C . ASN A 1 89 ? -19.162 -0.015 10.508 1.00 97.94 89 ASN A C 1
ATOM 672 O O . ASN A 1 89 ? -18.542 -0.895 11.102 1.00 97.94 89 ASN A O 1
ATOM 676 N N . PHE A 1 90 ? -18.539 1.009 9.920 1.00 98.56 90 PHE A N 1
ATOM 677 C CA . PHE A 1 90 ? -17.107 1.268 10.040 1.00 98.56 90 PHE A CA 1
ATOM 678 C C . PHE A 1 90 ? -16.859 2.575 10.797 1.00 98.56 90 PHE A C 1
ATOM 680 O O . PHE A 1 90 ? -17.533 3.576 10.571 1.00 98.56 90 PHE A O 1
ATOM 687 N N . LYS A 1 91 ? -15.851 2.577 11.674 1.00 97.19 91 LYS A N 1
ATOM 688 C CA . LYS A 1 91 ? -15.415 3.763 12.414 1.00 97.19 91 LYS A CA 1
ATOM 689 C C . LYS A 1 91 ? -13.893 3.859 12.395 1.00 97.19 91 LYS A C 1
ATOM 691 O O . LYS A 1 91 ? -13.210 2.906 12.760 1.00 97.19 91 LYS A O 1
ATOM 696 N N . LEU A 1 92 ? -13.375 5.024 12.009 1.00 97.44 92 LEU A N 1
ATOM 697 C CA . LEU A 1 92 ? -11.959 5.373 12.101 1.00 97.44 92 LEU A CA 1
ATOM 698 C C . LEU A 1 92 ? -11.753 6.321 13.287 1.00 97.44 92 LEU A C 1
ATOM 700 O O . LEU A 1 92 ? -12.383 7.374 13.349 1.00 97.44 92 LEU A O 1
ATOM 704 N N . ILE A 1 93 ? -10.880 5.946 14.223 1.00 97.00 93 ILE A N 1
ATOM 705 C CA . ILE A 1 93 ? -10.507 6.773 15.376 1.00 97.00 93 ILE A CA 1
ATOM 706 C C . ILE A 1 93 ? -9.034 7.132 15.218 1.00 97.00 93 ILE A C 1
ATOM 708 O O . ILE A 1 93 ? -8.155 6.291 15.391 1.00 97.00 93 ILE A O 1
ATOM 712 N N . MET A 1 94 ? -8.779 8.375 14.823 1.00 98.19 94 MET A N 1
ATOM 713 C CA . MET A 1 94 ? -7.425 8.882 14.610 1.00 98.19 94 MET A CA 1
ATOM 714 C C . MET A 1 94 ? -6.770 9.273 15.938 1.00 98.19 94 MET A C 1
ATOM 716 O O . MET A 1 94 ? -7.418 9.290 16.986 1.00 98.19 94 MET A O 1
ATOM 720 N N . ASN A 1 95 ? -5.475 9.591 15.887 1.00 98.50 95 ASN A N 1
ATOM 721 C CA . ASN A 1 95 ? -4.731 10.206 16.994 1.00 98.50 95 ASN A CA 1
ATOM 722 C C . ASN A 1 95 ? -4.700 9.370 18.284 1.00 98.50 95 ASN A C 1
ATOM 724 O O . ASN A 1 95 ? -4.429 9.884 19.363 1.00 98.50 95 ASN A O 1
ATOM 728 N N . THR A 1 96 ? -4.965 8.072 18.168 1.00 98.62 96 THR A N 1
ATOM 729 C CA . THR A 1 96 ? -5.194 7.153 19.282 1.00 98.62 96 THR A CA 1
ATOM 730 C C . THR A 1 96 ? -4.267 5.955 19.134 1.00 98.62 96 THR A C 1
ATOM 732 O O . THR A 1 96 ? -4.258 5.321 18.078 1.00 98.62 96 THR A O 1
ATOM 735 N N . GLN A 1 97 ? -3.499 5.632 20.175 1.00 98.44 97 GLN A N 1
ATOM 736 C CA . GLN A 1 97 ? -2.632 4.453 20.192 1.00 98.44 97 GLN A CA 1
ATOM 737 C C . GLN A 1 97 ? -3.242 3.323 21.022 1.00 98.44 97 GLN A C 1
ATOM 739 O O . GLN A 1 97 ? -3.867 3.555 22.056 1.00 98.44 97 GLN A O 1
ATOM 744 N N . VAL A 1 98 ? -3.037 2.081 20.579 1.00 98.44 98 VAL A N 1
ATOM 745 C CA . VAL A 1 98 ? -3.418 0.887 21.344 1.00 98.44 98 VAL A CA 1
ATOM 746 C C . VAL A 1 98 ? -2.317 0.571 22.348 1.00 98.44 98 VAL A C 1
ATOM 748 O O . VAL A 1 98 ? -1.184 0.311 21.949 1.00 98.44 98 VAL A O 1
ATOM 751 N N . ARG A 1 99 ? -2.652 0.545 23.643 1.00 98.25 99 ARG A N 1
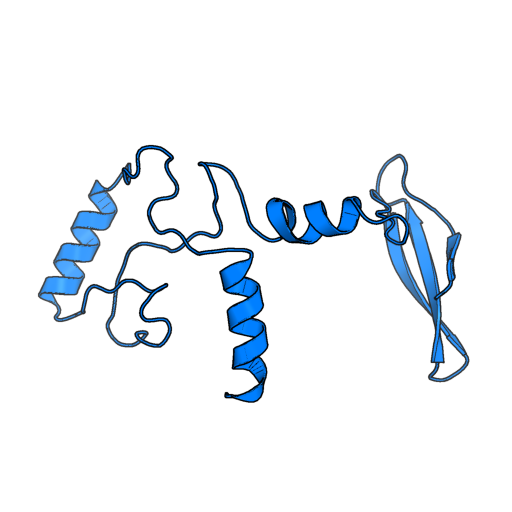ATOM 752 C CA . ARG 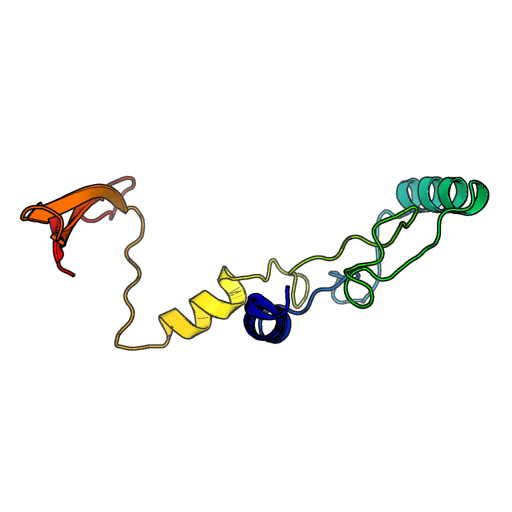A 1 99 ? -1.707 0.180 24.712 1.00 98.25 99 ARG A CA 1
ATOM 753 C C . ARG A 1 99 ? -1.564 -1.328 24.838 1.00 98.25 99 ARG A C 1
ATOM 755 O O . ARG A 1 99 ? -0.461 -1.856 24.935 1.00 98.25 99 ARG A O 1
ATOM 762 N N . ARG A 1 100 ? -2.704 -2.023 24.890 1.00 98.44 100 ARG A N 1
ATOM 763 C CA . ARG A 1 100 ? -2.790 -3.474 25.100 1.00 98.44 100 ARG A CA 1
ATOM 764 C C . ARG A 1 100 ? -4.175 -4.010 24.755 1.00 98.44 100 ARG A C 1
ATOM 766 O O . ARG A 1 100 ? -5.157 -3.272 24.715 1.00 98.44 100 ARG A O 1
ATOM 773 N N . VAL A 1 101 ? -4.255 -5.324 24.589 1.00 98.56 101 VAL A N 1
ATOM 774 C CA . VAL A 1 101 ? -5.528 -6.052 24.572 1.00 98.56 101 VAL A CA 1
ATOM 775 C C . VAL A 1 101 ? -6.049 -6.267 25.996 1.00 98.56 101 VAL A C 1
ATOM 777 O O . VAL A 1 101 ? -5.275 -6.531 26.920 1.00 98.56 101 VAL A O 1
ATOM 780 N N . ILE A 1 102 ? -7.366 -6.199 26.162 1.00 98.62 102 ILE A N 1
ATOM 781 C CA . ILE A 1 102 ? -8.077 -6.650 27.359 1.00 98.62 102 ILE A CA 1
ATOM 782 C C . ILE A 1 102 ? -8.566 -8.071 27.092 1.00 98.62 102 ILE A C 1
ATOM 784 O O . ILE A 1 102 ? -9.112 -8.351 26.025 1.00 98.62 102 ILE A O 1
ATOM 788 N N . ARG A 1 103 ? -8.320 -8.995 28.025 1.00 98.44 103 ARG A N 1
ATOM 789 C CA . ARG A 1 103 ? -8.626 -10.418 27.838 1.00 98.44 103 ARG A CA 1
ATOM 790 C C . ARG A 1 103 ? -9.021 -11.110 29.136 1.00 98.44 103 ARG A C 1
ATOM 792 O O . ARG A 1 103 ? -8.515 -10.763 30.201 1.00 98.44 103 ARG A O 1
ATOM 799 N N . SER A 1 104 ? -9.846 -12.144 29.007 1.00 98.06 104 SER A N 1
ATOM 800 C CA . SER A 1 104 ? -10.112 -13.144 30.042 1.00 98.06 104 SER A CA 1
ATOM 801 C C . SER A 1 104 ? -9.503 -14.475 29.605 1.00 98.06 104 SER A C 1
ATOM 803 O O . SER A 1 104 ? -9.893 -15.043 28.584 1.00 98.06 104 SER A O 1
ATOM 805 N N . GLY A 1 105 ? -8.482 -14.954 30.322 1.00 96.88 105 GLY A N 1
ATOM 806 C CA . GLY A 1 105 ? -7.704 -16.117 29.884 1.00 96.88 105 GLY A CA 1
ATOM 807 C C . GLY A 1 105 ? -7.127 -15.911 28.475 1.00 96.88 105 GLY A C 1
ATOM 808 O O . GLY A 1 105 ? -6.437 -14.918 28.227 1.00 96.88 105 GLY A O 1
ATOM 809 N N . GLY A 1 106 ? -7.418 -16.840 27.561 1.00 97.75 106 GLY A N 1
ATOM 810 C CA . GLY A 1 106 ? -7.030 -16.769 26.146 1.00 97.75 106 GLY A CA 1
ATOM 811 C C . GLY A 1 106 ? -7.988 -15.984 25.238 1.00 97.75 106 GLY A C 1
ATOM 812 O O . GLY A 1 106 ? -7.752 -15.930 24.036 1.00 97.75 106 GLY A O 1
ATOM 813 N N . HIS A 1 107 ? -9.060 -15.391 25.775 1.00 98.12 107 HIS A N 1
ATOM 814 C CA . HIS A 1 107 ? -10.097 -14.714 24.992 1.00 98.12 107 HIS A CA 1
ATOM 815 C C . HIS A 1 107 ? -9.999 -13.187 25.115 1.00 98.12 107 HIS A C 1
ATOM 817 O O . HIS A 1 107 ? -10.131 -12.640 26.211 1.00 98.12 107 HIS A O 1
ATOM 823 N N . VAL A 1 108 ? -9.766 -12.496 23.996 1.00 98.50 108 VAL A N 1
ATOM 824 C CA . VAL A 1 108 ? -9.719 -11.025 23.927 1.00 98.50 108 VAL A CA 1
ATOM 825 C C . VAL A 1 108 ? -11.140 -10.460 23.941 1.00 98.50 108 VAL A C 1
ATOM 827 O O . VAL A 1 108 ? -11.969 -10.890 23.149 1.00 98.50 108 VAL A O 1
ATOM 830 N N . THR A 1 109 ? -11.400 -9.479 24.806 1.00 98.44 109 THR A N 1
ATOM 831 C CA . THR A 1 109 ? -12.713 -8.826 24.979 1.00 98.44 109 THR A CA 1
ATOM 832 C C . THR A 1 109 ? -12.716 -7.346 24.586 1.00 98.44 109 THR A C 1
ATOM 834 O O . THR A 1 109 ? -13.773 -6.725 24.514 1.00 98.44 109 THR A O 1
ATOM 837 N N . GLY A 1 110 ? -11.546 -6.753 24.342 1.00 98.50 110 GLY A N 1
ATOM 838 C CA . GLY A 1 110 ? -11.427 -5.349 23.962 1.00 98.50 110 GLY A CA 1
ATOM 839 C C . GLY A 1 110 ? -9.983 -4.901 23.780 1.00 98.50 110 GLY A C 1
ATOM 840 O O . GLY A 1 110 ? -9.040 -5.678 23.952 1.00 98.50 110 GLY A O 1
ATOM 841 N N . VAL A 1 111 ? -9.807 -3.621 23.474 1.00 98.56 111 VAL A N 1
ATOM 842 C CA . VAL A 1 111 ? -8.502 -2.953 23.412 1.00 98.56 111 VAL A CA 1
ATOM 843 C C . VAL A 1 111 ? -8.507 -1.704 24.287 1.00 98.56 111 VAL A C 1
ATOM 845 O O . VAL A 1 111 ? -9.437 -0.905 24.227 1.00 98.56 111 VAL A O 1
ATOM 848 N N . GLU A 1 112 ? -7.476 -1.544 25.116 1.00 98.75 112 GLU A N 1
ATOM 849 C CA . GLU A 1 112 ? -7.244 -0.313 25.876 1.00 98.75 112 GLU A CA 1
ATOM 850 C C . GLU A 1 112 ? -6.419 0.649 25.027 1.00 98.75 112 GLU A C 1
ATOM 852 O O . GLU A 1 112 ? -5.388 0.268 24.459 1.00 98.75 112 GLU A O 1
ATOM 857 N N . VAL A 1 113 ? -6.874 1.894 24.954 1.00 98.75 113 VAL A N 1
ATOM 858 C CA . VAL A 1 113 ? -6.290 2.929 24.111 1.00 98.75 113 VAL A CA 1
ATOM 859 C C . VAL A 1 113 ? -6.079 4.228 24.877 1.00 98.75 113 VAL A C 1
ATOM 861 O O . VAL A 1 113 ? -6.793 4.527 25.839 1.00 98.75 113 VAL A O 1
ATOM 864 N N . GLU A 1 114 ? -5.100 5.003 24.426 1.00 98.44 114 GLU A N 1
ATOM 865 C CA . GLU A 1 114 ? -4.815 6.341 24.939 1.00 98.44 114 GLU A CA 1
ATOM 866 C C . GLU A 1 114 ? -4.534 7.332 23.798 1.00 98.44 114 GLU A C 1
ATOM 868 O O . GLU A 1 114 ? -4.160 6.912 22.692 1.00 98.44 114 GLU A O 1
ATOM 873 N N . PRO A 1 115 ? -4.708 8.644 24.036 1.00 98.25 115 PRO A N 1
ATOM 874 C CA . PRO A 1 115 ? -4.396 9.659 23.045 1.00 98.25 115 PRO A CA 1
ATOM 875 C C . PRO A 1 115 ? -2.896 9.667 22.739 1.00 98.25 115 PRO A C 1
ATOM 877 O O . PRO A 1 115 ? -2.068 9.708 23.645 1.00 98.25 115 PRO A O 1
ATOM 880 N N . TYR A 1 116 ? -2.550 9.646 21.454 1.00 98.06 116 TYR A N 1
ATOM 881 C CA . TYR A 1 116 ? -1.182 9.853 20.968 1.00 98.06 116 TYR A CA 1
ATOM 882 C C . TYR A 1 116 ? -0.972 11.285 20.464 1.00 98.06 116 TYR A C 1
ATOM 884 O O . TYR A 1 116 ? 0.105 11.853 20.617 1.00 98.06 116 TYR A O 1
ATOM 892 N N . LEU A 1 117 ? -2.016 11.873 19.874 1.00 98.00 117 LEU A N 1
ATOM 893 C CA . LEU A 1 117 ? -2.063 13.267 19.435 1.00 98.00 117 LEU A CA 1
ATOM 894 C C . LEU A 1 117 ? -3.364 13.915 19.923 1.00 98.00 117 LEU A C 1
ATOM 896 O O . LEU A 1 117 ? -4.288 13.225 20.369 1.00 98.00 117 LEU A O 1
ATOM 900 N N . ASP A 1 118 ? -3.452 15.236 19.782 1.00 97.31 118 ASP A N 1
ATOM 901 C CA . ASP A 1 118 ? -4.650 16.007 20.110 1.00 97.31 118 ASP A CA 1
ATOM 902 C C . ASP A 1 118 ? -5.899 15.429 19.430 1.00 97.31 118 ASP A C 1
ATOM 904 O O . ASP A 1 118 ? -5.895 15.083 18.246 1.00 97.31 118 ASP A O 1
ATOM 908 N N . GLY A 1 119 ? -6.988 15.301 20.189 1.00 95.31 119 GLY A N 1
ATOM 909 C CA . GLY A 1 119 ? -8.229 14.681 19.714 1.00 95.31 119 GLY A CA 1
ATOM 910 C C . GLY A 1 119 ? -8.230 13.146 19.711 1.00 95.31 119 GLY A C 1
ATOM 911 O O . GLY A 1 119 ? -9.182 12.549 19.210 1.00 95.31 119 GLY A O 1
ATOM 912 N N . GLY A 1 120 ? -7.198 12.497 20.261 1.00 97.50 120 GLY A N 1
ATOM 913 C CA . GLY A 1 120 ? -7.187 11.055 20.502 1.00 97.50 120 GLY A CA 1
ATOM 914 C C . GLY A 1 120 ? -8.195 10.601 21.566 1.00 97.50 120 GLY A C 1
ATOM 915 O O . GLY A 1 120 ? -8.601 11.366 22.440 1.00 97.50 120 GLY A O 1
ATOM 916 N N . PHE A 1 121 ? -8.599 9.334 21.499 1.00 97.50 121 PHE A N 1
ATOM 917 C CA . PHE A 1 121 ? -9.541 8.715 22.426 1.00 97.50 121 PHE A CA 1
ATOM 918 C C . PHE A 1 121 ? -8.807 8.016 23.577 1.00 97.50 121 PHE A C 1
ATOM 920 O O . PHE A 1 121 ? -7.785 7.363 23.373 1.00 97.50 121 PHE A O 1
ATOM 927 N N . GLN A 1 122 ? -9.367 8.106 24.782 1.00 98.06 122 GLN A N 1
ATOM 928 C CA . GLN A 1 122 ? -8.900 7.372 25.955 1.00 98.06 122 GLN A CA 1
ATOM 929 C C . GLN A 1 122 ? -9.994 6.427 26.441 1.00 98.06 122 GLN A C 1
ATOM 931 O O . GLN A 1 122 ? -11.140 6.843 26.612 1.00 98.06 122 GLN A O 1
ATOM 936 N N . GLY A 1 123 ? -9.640 5.172 26.714 1.00 97.88 123 GLY A N 1
ATOM 937 C CA . GLY A 1 123 ? -10.558 4.212 27.321 1.00 97.88 123 GLY A CA 1
ATOM 938 C C . GLY A 1 123 ? -10.397 2.801 26.775 1.00 97.88 123 GLY A C 1
ATOM 939 O O . GLY A 1 123 ? -9.321 2.406 26.332 1.00 97.88 123 GLY A O 1
ATOM 940 N N . VAL A 1 124 ? -11.485 2.032 26.818 1.00 98.25 124 VAL A N 1
ATOM 941 C CA . VAL A 1 124 ? -11.545 0.662 26.296 1.00 98.25 124 VAL A CA 1
ATOM 942 C C . VAL A 1 124 ? -12.545 0.610 25.148 1.00 98.25 124 VAL A C 1
ATOM 944 O O . VAL A 1 124 ? -13.690 1.030 25.303 1.00 98.25 124 VAL A O 1
ATOM 947 N N . ILE A 1 125 ? -12.115 0.077 24.005 1.00 97.62 125 ILE A N 1
ATOM 948 C CA . ILE A 1 125 ? -12.993 -0.249 22.879 1.00 97.62 125 ILE A CA 1
ATOM 949 C C . ILE A 1 125 ? -13.323 -1.748 22.983 1.00 97.62 125 ILE A C 1
ATOM 951 O O . ILE A 1 125 ? -12.403 -2.562 22.856 1.00 97.62 125 ILE A O 1
ATOM 955 N N . PRO A 1 126 ? -14.584 -2.131 23.253 1.00 96.56 126 PRO A N 1
ATOM 956 C CA . PRO A 1 126 ? -14.987 -3.535 23.303 1.00 96.56 126 PRO A CA 1
ATOM 957 C C . PRO A 1 126 ? -15.009 -4.157 21.897 1.00 96.56 126 PRO A C 1
ATOM 959 O O . PRO A 1 126 ? -15.224 -3.441 20.914 1.00 96.56 126 PRO A O 1
ATOM 962 N N . LEU A 1 127 ? -14.767 -5.471 21.817 1.00 90.94 127 LEU A N 1
ATOM 963 C CA . LEU A 1 127 ? -14.905 -6.268 20.587 1.00 90.94 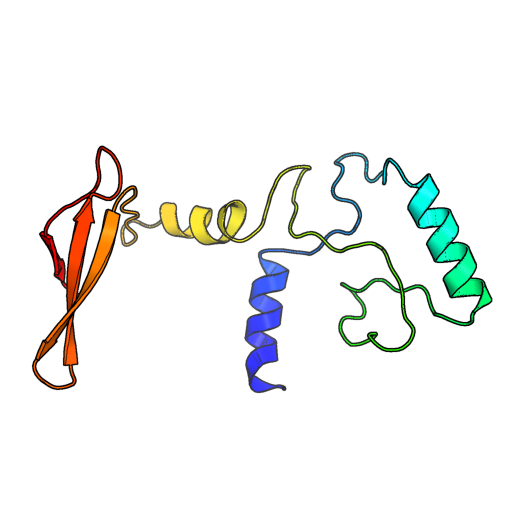127 LEU A CA 1
ATOM 964 C C . LEU A 1 127 ? -16.306 -6.867 20.438 1.00 90.94 127 LEU A C 1
ATOM 966 O O . LEU A 1 127 ? -16.924 -7.180 21.480 1.00 90.94 127 LEU A O 1
#

Sequence (127 aa):
ASDVAAAQQRVFNRIPGTTRPSRDGVISLRAGMDVLRNGLAAAGWRDTDFNANPNAKNRTFGYTPYMYSNGERGGPMATYLVTANARSNFKLIMNTQVRRVIRSGGHVTGVEVEPYLDGGFQGVIPL